Protein AF-A0A2N3TE78-F1 (afdb_monomer)

Nearest PDB structures (foldseek):
  8ail-assembly1_J  TM=7.229E-01  e=1.596E+00  Bacillus phage VMY22
  8ckb-assembly1_I001  TM=5.539E-01  e=1.411E+00  Bacteroides phage crAss001
  1lfp-assembly1_A  TM=6.546E-01  e=3.147E+00  Aquifex aeolicus
  6eub-assembly1_A  TM=5.557E-01  e=5.485E+00  Homo sapiens

Structure (mmCIF, N/CA/C/O backbone):
data_AF-A0A2N3TE78-F1
#
_entry.id   AF-A0A2N3TE78-F1
#
loop_
_atom_site.group_PDB
_atom_site.id
_atom_site.type_symbol
_atom_site.label_atom_id
_atom_site.label_alt_id
_atom_site.label_comp_id
_atom_site.label_asym_id
_atom_site.label_entity_id
_atom_site.label_seq_id
_atom_site.pdbx_PDB_ins_code
_atom_site.Cartn_x
_atom_site.Cartn_y
_atom_site.Cartn_z
_atom_site.occupancy
_atom_site.B_iso_or_equiv
_atom_site.auth_seq_id
_atom_site.auth_comp_id
_atom_site.auth_asym_id
_atom_site.auth_atom_id
_atom_site.pdbx_PDB_model_num
ATOM 1 N N . MET A 1 1 ? -39.213 -16.874 -6.988 1.00 44.78 1 MET A N 1
ATOM 2 C CA . MET A 1 1 ? -38.370 -16.180 -5.988 1.00 44.78 1 MET A CA 1
ATOM 3 C C . MET A 1 1 ? -37.077 -16.953 -5.804 1.00 44.78 1 MET A C 1
ATOM 5 O O . MET A 1 1 ? -37.169 -18.105 -5.421 1.00 44.78 1 MET A O 1
ATOM 9 N N . LEU A 1 2 ? -35.932 -16.333 -6.117 1.00 45.34 2 LEU A N 1
ATOM 10 C CA . LEU A 1 2 ? -34.557 -16.613 -5.641 1.00 45.34 2 LEU A CA 1
ATOM 11 C C . LEU A 1 2 ? -33.545 -16.139 -6.699 1.00 45.34 2 LEU A C 1
ATOM 13 O O . LEU A 1 2 ? -32.691 -16.893 -7.163 1.00 45.34 2 LEU A O 1
ATOM 17 N N . SER A 1 3 ? -33.585 -14.852 -7.064 1.00 45.38 3 SER A N 1
ATOM 18 C CA . SER A 1 3 ? -32.357 -14.221 -7.543 1.00 45.38 3 SER A CA 1
ATOM 19 C C . SER A 1 3 ? -31.455 -14.111 -6.319 1.00 45.38 3 SER A C 1
ATOM 21 O O . SER A 1 3 ? -31.604 -13.195 -5.509 1.00 45.38 3 SER A O 1
ATOM 23 N N . LYS A 1 4 ? -30.571 -15.095 -6.123 1.00 52.25 4 LYS A N 1
ATOM 24 C CA . LYS A 1 4 ? -29.453 -14.975 -5.187 1.00 52.25 4 LYS A CA 1
ATOM 25 C C . LYS A 1 4 ? -28.731 -13.679 -5.550 1.00 52.25 4 LYS A C 1
ATOM 27 O O . LYS A 1 4 ? -27.972 -13.646 -6.516 1.00 52.25 4 LYS A O 1
ATOM 32 N N . LEU A 1 5 ? -29.003 -12.610 -4.802 1.00 51.03 5 LEU A N 1
ATOM 33 C CA . LEU A 1 5 ? -28.176 -11.416 -4.742 1.00 51.03 5 LEU A CA 1
ATOM 34 C C . LEU A 1 5 ? -26.781 -11.926 -4.385 1.00 51.03 5 LEU A C 1
ATOM 36 O O . LEU A 1 5 ? -26.489 -12.186 -3.218 1.00 51.03 5 LEU A O 1
ATOM 40 N N . LYS A 1 6 ? -25.938 -12.168 -5.397 1.00 55.88 6 LYS A N 1
ATOM 41 C CA . LYS A 1 6 ? -24.508 -12.391 -5.196 1.00 55.88 6 LYS A CA 1
ATOM 42 C C . LYS A 1 6 ? -24.053 -11.173 -4.406 1.00 55.88 6 LYS A C 1
ATOM 44 O O . LYS A 1 6 ? -23.990 -10.084 -4.974 1.00 55.88 6 LYS A O 1
ATOM 49 N N . LYS A 1 7 ? -23.807 -11.335 -3.098 1.00 56.25 7 LYS A N 1
ATOM 50 C CA . LYS A 1 7 ? -23.187 -10.295 -2.272 1.00 56.25 7 LYS A CA 1
ATOM 51 C C . LYS A 1 7 ? -21.982 -9.812 -3.067 1.00 56.25 7 LYS A C 1
ATOM 53 O O . LYS A 1 7 ? -21.098 -10.613 -3.372 1.00 56.25 7 LYS A O 1
ATOM 58 N N . ALA A 1 8 ? -22.001 -8.549 -3.489 1.00 67.81 8 ALA A N 1
ATOM 59 C CA . ALA A 1 8 ? -20.880 -7.981 -4.213 1.00 67.81 8 ALA A CA 1
ATOM 60 C C . ALA A 1 8 ? -19.643 -8.169 -3.329 1.00 67.81 8 ALA A C 1
ATOM 62 O O . ALA A 1 8 ? -19.611 -7.682 -2.199 1.00 67.81 8 ALA A O 1
ATOM 63 N N . VAL A 1 9 ? -18.671 -8.952 -3.800 1.00 82.25 9 VAL A N 1
ATOM 64 C CA . VAL A 1 9 ? -17.459 -9.222 -3.027 1.00 82.25 9 VAL A CA 1
ATOM 65 C C . VAL A 1 9 ? -16.704 -7.903 -2.896 1.00 82.25 9 VAL A C 1
ATOM 67 O O . VAL A 1 9 ? -16.297 -7.316 -3.905 1.00 82.25 9 VAL A O 1
ATOM 70 N N . ASP A 1 10 ? -16.545 -7.415 -1.665 1.00 88.94 10 ASP A N 1
ATOM 71 C CA . ASP A 1 10 ? -15.815 -6.178 -1.402 1.00 88.94 10 ASP A CA 1
ATOM 72 C C . ASP A 1 10 ? -14.309 -6.423 -1.561 1.00 88.94 10 ASP A C 1
ATOM 74 O O . ASP A 1 10 ? -13.613 -6.851 -0.645 1.00 88.94 10 ASP A O 1
ATOM 78 N N . ASN A 1 11 ? -13.818 -6.163 -2.772 1.00 94.38 11 ASN A N 1
ATOM 79 C CA . ASN A 1 11 ? -12.428 -6.371 -3.174 1.00 94.38 11 ASN A CA 1
ATOM 80 C C . ASN A 1 11 ? -11.541 -5.140 -2.927 1.00 94.38 11 ASN A C 1
ATOM 82 O O . ASN A 1 11 ? -10.543 -4.942 -3.628 1.00 94.38 11 ASN A O 1
ATOM 86 N N . LYS A 1 12 ? -11.914 -4.270 -1.984 1.00 97.19 12 LYS A N 1
ATOM 87 C CA . LYS A 1 12 ? -11.043 -3.187 -1.513 1.00 97.19 12 LYS A CA 1
ATOM 88 C C . LYS A 1 12 ? -9.771 -3.749 -0.894 1.00 97.19 12 LYS A C 1
ATOM 90 O O . LYS A 1 12 ? -9.798 -4.785 -0.235 1.00 97.19 12 LYS A O 1
ATOM 95 N N . GLY A 1 13 ? -8.681 -3.006 -1.030 1.00 97.44 13 GLY A N 1
ATOM 96 C CA . GLY A 1 13 ? -7.459 -3.278 -0.284 1.00 97.44 13 GLY A CA 1
ATOM 97 C C . GLY A 1 13 ? -6.205 -2.779 -0.977 1.00 97.44 13 GLY A C 1
ATOM 98 O O . GLY A 1 13 ? -6.275 -1.899 -1.842 1.00 97.44 13 GLY A O 1
ATOM 99 N N . VAL A 1 14 ? -5.080 -3.357 -0.575 1.00 97.25 14 VAL A N 1
ATOM 100 C CA . VAL A 1 14 ? -3.742 -3.057 -1.084 1.00 97.25 14 VAL A CA 1
ATOM 101 C C . VAL A 1 14 ? -3.197 -4.291 -1.798 1.00 97.25 14 VAL A C 1
ATOM 103 O O . VAL A 1 14 ? -3.430 -5.414 -1.359 1.00 97.25 14 VAL A O 1
ATOM 106 N N . TYR A 1 15 ? -2.514 -4.098 -2.916 1.00 95.12 15 TYR A N 1
ATOM 107 C CA . TYR A 1 15 ? -1.722 -5.130 -3.575 1.00 95.12 15 TYR A CA 1
ATOM 108 C C . TYR A 1 15 ? -0.253 -4.735 -3.511 1.00 95.12 15 TYR A C 1
ATOM 110 O O . TYR A 1 15 ? 0.079 -3.555 -3.613 1.00 95.12 15 TYR A O 1
ATOM 118 N N . ASP A 1 16 ? 0.591 -5.736 -3.333 1.00 93.50 16 ASP A N 1
ATOM 119 C CA . ASP A 1 16 ? 2.033 -5.631 -3.212 1.00 93.50 16 ASP A CA 1
ATOM 120 C C . ASP A 1 16 ? 2.660 -6.631 -4.187 1.00 93.50 16 ASP A C 1
ATOM 122 O O . ASP A 1 16 ? 2.463 -7.840 -4.043 1.00 93.50 16 ASP A O 1
ATOM 126 N N . LEU A 1 17 ? 3.320 -6.125 -5.227 1.00 91.69 17 LEU A N 1
ATOM 127 C CA . LEU A 1 17 ? 3.895 -6.924 -6.305 1.00 91.69 17 LEU A CA 1
ATOM 128 C C . LEU A 1 17 ? 5.404 -6.698 -6.382 1.00 91.69 17 LEU A C 1
ATOM 130 O O . LEU A 1 17 ? 5.862 -5.568 -6.246 1.00 91.69 17 LEU A O 1
ATOM 134 N N . ILE A 1 18 ? 6.154 -7.748 -6.697 1.00 89.00 18 ILE A N 1
ATOM 135 C CA . ILE A 1 18 ? 7.513 -7.651 -7.231 1.00 89.00 18 ILE A CA 1
ATOM 136 C C . ILE A 1 18 ? 7.437 -8.091 -8.685 1.00 89.00 18 ILE A C 1
ATOM 138 O O . ILE A 1 18 ? 6.956 -9.186 -8.981 1.00 89.00 18 ILE A O 1
ATOM 142 N N . ILE A 1 19 ? 7.854 -7.213 -9.588 1.00 87.75 19 ILE A N 1
ATOM 143 C CA . ILE A 1 19 ? 7.814 -7.442 -11.029 1.00 87.75 19 ILE A CA 1
ATOM 144 C C . ILE A 1 19 ? 9.211 -7.393 -11.624 1.00 87.75 19 ILE A C 1
ATOM 146 O O . ILE A 1 19 ? 10.083 -6.694 -11.113 1.00 87.75 19 ILE A O 1
ATOM 150 N N . LYS A 1 20 ? 9.376 -8.082 -12.746 1.00 86.12 20 LYS A N 1
ATOM 151 C CA . LYS A 1 20 ? 10.583 -8.064 -13.563 1.00 86.12 20 LYS A CA 1
ATOM 152 C C . LYS A 1 20 ? 10.275 -7.439 -14.916 1.00 86.12 20 LYS A C 1
ATOM 154 O O . LYS A 1 20 ? 9.268 -7.775 -15.546 1.00 86.12 20 LYS A O 1
ATOM 159 N N . ASN A 1 21 ? 11.123 -6.515 -15.352 1.00 79.06 21 ASN A N 1
ATOM 160 C CA . ASN A 1 21 ? 11.039 -5.893 -16.675 1.00 79.06 21 ASN A CA 1
ATOM 161 C C . ASN A 1 21 ? 12.153 -6.425 -17.591 1.00 79.06 21 ASN A C 1
ATOM 163 O O . ASN A 1 21 ? 13.024 -7.161 -17.143 1.00 79.06 21 ASN A O 1
ATOM 167 N N . ALA A 1 22 ? 12.132 -6.025 -18.866 1.00 72.00 22 ALA A N 1
ATOM 168 C CA . ALA A 1 22 ? 13.075 -6.495 -19.888 1.00 72.00 22 ALA A CA 1
ATOM 169 C C . ALA A 1 22 ? 14.561 -6.256 -19.570 1.00 72.00 22 ALA A C 1
ATOM 171 O O . ALA A 1 22 ? 15.404 -6.982 -20.084 1.00 72.00 22 ALA A O 1
ATOM 172 N N . ASP A 1 23 ? 14.867 -5.297 -18.696 1.00 71.12 23 ASP A N 1
ATOM 173 C CA . ASP A 1 23 ? 16.229 -5.018 -18.225 1.00 71.12 23 ASP A CA 1
ATOM 174 C C . ASP A 1 23 ? 16.681 -5.963 -17.087 1.00 71.12 23 ASP A C 1
ATOM 176 O O . ASP A 1 23 ? 17.672 -5.686 -16.423 1.00 71.12 23 ASP A O 1
ATOM 180 N N . ASP A 1 24 ? 15.924 -7.031 -16.805 1.00 66.44 24 ASP A N 1
ATOM 181 C CA . ASP A 1 24 ? 16.118 -7.996 -15.704 1.00 66.44 24 ASP A CA 1
ATOM 182 C C . ASP A 1 24 ? 16.036 -7.389 -14.281 1.00 66.44 24 ASP A C 1
ATOM 184 O O . ASP A 1 24 ? 16.205 -8.070 -13.281 1.00 66.44 24 ASP A O 1
ATOM 188 N N . LEU A 1 25 ? 15.702 -6.103 -14.150 1.00 73.62 25 LEU A N 1
ATOM 189 C CA . LEU A 1 25 ? 15.619 -5.439 -12.845 1.00 73.62 25 LEU A CA 1
ATOM 190 C C . LEU A 1 25 ? 14.329 -5.790 -12.092 1.00 73.62 25 LEU A C 1
ATOM 192 O O . LEU A 1 25 ? 13.224 -5.613 -12.630 1.00 73.62 25 LEU A O 1
ATOM 196 N N . GLU A 1 26 ? 14.467 -6.1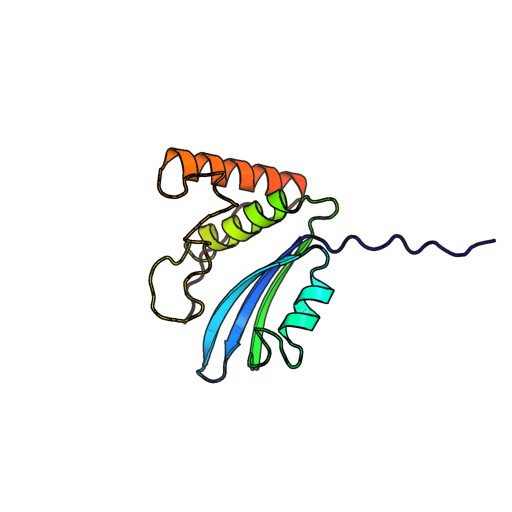82 -10.821 1.00 81.31 26 GLU A N 1
ATOM 197 C CA . GLU A 1 26 ? 13.344 -6.414 -9.914 1.00 81.31 26 GLU A CA 1
ATOM 198 C C . GLU A 1 26 ? 12.792 -5.092 -9.374 1.00 81.31 26 GLU A C 1
ATOM 200 O O . GLU A 1 26 ? 13.518 -4.190 -8.949 1.00 81.31 26 GLU A O 1
ATOM 205 N N . GLN A 1 27 ? 11.468 -4.947 -9.382 1.00 80.81 27 GLN A N 1
ATOM 206 C CA . GLN A 1 27 ? 10.817 -3.701 -8.990 1.00 80.81 27 GLN A CA 1
ATOM 207 C C . GLN A 1 27 ? 9.603 -3.967 -8.113 1.00 80.81 27 GLN A C 1
ATOM 209 O O . GLN A 1 27 ? 8.685 -4.694 -8.491 1.00 80.81 27 GLN A O 1
ATOM 214 N N . ALA A 1 28 ? 9.569 -3.323 -6.947 1.00 85.75 28 ALA A N 1
ATOM 215 C CA . ALA A 1 28 ? 8.393 -3.324 -6.094 1.00 85.75 28 ALA A CA 1
ATOM 216 C C . ALA A 1 28 ? 7.313 -2.387 -6.650 1.00 85.75 28 ALA A C 1
ATOM 218 O O . ALA A 1 28 ? 7.576 -1.259 -7.071 1.00 85.75 28 ALA A O 1
ATOM 219 N N . TYR A 1 29 ? 6.070 -2.852 -6.608 1.00 87.44 29 TYR A N 1
ATOM 220 C CA . TYR A 1 29 ? 4.891 -2.126 -7.038 1.00 87.44 29 TYR A CA 1
ATOM 221 C C . TYR A 1 29 ? 3.753 -2.353 -6.045 1.00 87.44 29 TYR A C 1
ATOM 223 O O . TYR A 1 29 ? 2.995 -3.322 -6.129 1.00 87.44 29 TYR A O 1
ATOM 231 N N . VAL A 1 30 ? 3.621 -1.418 -5.107 1.00 90.50 30 VAL A N 1
ATOM 232 C CA . VAL A 1 30 ? 2.549 -1.415 -4.108 1.00 90.50 30 VAL A CA 1
ATOM 233 C C . VAL A 1 30 ? 1.474 -0.420 -4.529 1.00 90.50 30 VAL A C 1
ATOM 235 O O . VAL A 1 30 ? 1.779 0.670 -5.014 1.00 90.50 30 VAL A O 1
ATOM 238 N N . GLY A 1 31 ? 0.203 -0.769 -4.352 1.00 91.50 31 GLY A N 1
ATOM 239 C CA . GLY A 1 31 ? -0.875 0.184 -4.575 1.00 91.50 31 GLY A CA 1
ATOM 240 C C . GLY A 1 31 ? -2.200 -0.212 -3.945 1.00 91.50 31 GLY A C 1
ATOM 241 O O . GLY A 1 31 ? -2.491 -1.384 -3.733 1.00 91.50 31 GLY A O 1
ATOM 242 N N . GLN A 1 32 ? -3.057 0.776 -3.691 1.00 94.62 32 GLN A N 1
ATOM 243 C CA . GLN A 1 32 ? -4.412 0.543 -3.182 1.00 94.62 32 GLN A CA 1
ATOM 244 C C . GLN A 1 32 ? -5.514 0.666 -4.238 1.00 94.62 32 GLN A C 1
ATOM 246 O O . GLN A 1 32 ? -5.375 1.336 -5.269 1.00 94.62 32 GLN A O 1
ATOM 251 N N . SER A 1 33 ? -6.660 0.030 -3.980 1.00 95.56 33 SER A N 1
ATOM 252 C CA . SER A 1 33 ? -7.844 0.158 -4.830 1.00 95.56 33 SER A CA 1
ATOM 253 C C . SER A 1 33 ? -9.160 -0.089 -4.090 1.00 95.56 33 SER A C 1
ATOM 255 O O . SER A 1 33 ? -9.221 -0.812 -3.098 1.00 95.56 33 SER A O 1
ATOM 257 N N . LYS A 1 34 ? -10.254 0.457 -4.648 1.00 96.06 34 LYS A N 1
ATOM 258 C CA . LYS A 1 34 ? -11.632 0.055 -4.308 1.00 96.06 34 LYS A CA 1
ATOM 259 C C . LYS A 1 34 ? -11.995 -1.343 -4.836 1.00 96.06 34 LYS A C 1
ATOM 261 O O . LYS A 1 34 ? -12.972 -1.931 -4.399 1.00 96.06 34 LYS A O 1
ATOM 266 N N . ASN A 1 35 ? -11.234 -1.836 -5.810 1.00 95.88 35 ASN A N 1
ATOM 267 C CA . ASN A 1 35 ? -11.305 -3.191 -6.343 1.00 95.88 35 ASN A CA 1
ATOM 268 C C . ASN A 1 35 ? -9.905 -3.562 -6.857 1.00 95.88 35 ASN A C 1
ATOM 270 O O . ASN A 1 35 ? -9.466 -3.024 -7.881 1.00 95.88 35 ASN A O 1
ATOM 274 N N . ILE A 1 36 ? -9.183 -4.395 -6.107 1.00 95.00 36 ILE A N 1
ATOM 275 C CA . ILE A 1 36 ? -7.797 -4.781 -6.405 1.00 95.00 36 ILE A CA 1
ATOM 276 C C . ILE A 1 36 ? -7.709 -5.459 -7.775 1.00 95.00 36 ILE A C 1
ATOM 278 O O . ILE A 1 36 ? -6.959 -4.998 -8.630 1.00 95.00 36 ILE A O 1
ATOM 282 N N . PHE A 1 37 ? -8.545 -6.464 -8.039 1.00 93.38 37 PHE A N 1
ATOM 283 C CA . PHE A 1 37 ? -8.485 -7.245 -9.278 1.00 93.38 37 PHE A CA 1
ATOM 284 C C . PHE A 1 37 ? -8.740 -6.397 -10.526 1.00 93.38 37 PHE A C 1
ATOM 286 O O . PHE A 1 37 ? -7.966 -6.444 -11.480 1.00 93.38 37 PHE A O 1
ATOM 293 N N . LYS A 1 38 ? -9.757 -5.525 -10.496 1.00 94.81 38 LYS A N 1
ATOM 294 C CA . LYS A 1 38 ? -10.027 -4.592 -11.601 1.00 94.81 38 LYS A CA 1
ATOM 295 C C . LYS A 1 38 ? -8.868 -3.614 -11.816 1.00 94.81 38 LYS A C 1
ATOM 297 O O . LYS A 1 38 ? -8.635 -3.166 -12.936 1.00 94.81 38 LYS A O 1
ATOM 302 N N . ARG A 1 39 ? -8.152 -3.237 -10.750 1.00 93.38 39 ARG A N 1
ATOM 303 C CA . ARG A 1 39 ? -6.983 -2.353 -10.849 1.00 93.38 39 ARG A CA 1
ATOM 304 C C . ARG A 1 39 ? -5.775 -3.086 -11.426 1.00 93.38 39 ARG A C 1
ATOM 306 O O . ARG A 1 39 ? -5.134 -2.521 -12.302 1.00 93.38 39 ARG A O 1
ATOM 313 N N . MET A 1 40 ? -5.528 -4.325 -11.007 1.00 92.56 40 MET A N 1
ATOM 314 C CA . MET A 1 40 ? -4.480 -5.174 -11.578 1.00 92.56 40 MET A CA 1
ATOM 315 C C . MET A 1 40 ? -4.715 -5.400 -13.075 1.00 92.56 40 MET A C 1
ATOM 317 O O . MET A 1 40 ? -3.834 -5.095 -13.869 1.00 92.56 40 MET A O 1
ATOM 321 N N . GLN A 1 41 ? -5.931 -5.775 -13.487 1.00 93.50 41 GLN A N 1
ATOM 322 C CA . GLN A 1 41 ? -6.284 -5.917 -14.910 1.00 93.50 41 GLN A CA 1
ATOM 323 C C . GLN A 1 41 ? -5.974 -4.655 -15.731 1.00 93.50 41 GLN A C 1
ATOM 325 O O . GLN A 1 41 ? -5.503 -4.742 -16.859 1.00 93.50 41 GLN A O 1
ATOM 330 N N . ARG A 1 42 ? -6.209 -3.463 -15.166 1.00 94.00 42 ARG A N 1
ATOM 331 C CA . ARG A 1 42 ? -5.880 -2.192 -15.831 1.00 94.00 42 ARG A CA 1
ATOM 332 C C . ARG A 1 42 ? -4.380 -1.944 -15.923 1.00 94.00 42 ARG A C 1
ATOM 334 O O . ARG A 1 42 ? -3.940 -1.366 -16.909 1.00 94.00 42 ARG A O 1
ATOM 341 N N . HIS A 1 43 ? -3.612 -2.345 -14.914 1.00 92.06 43 HIS A N 1
ATOM 342 C CA . HIS A 1 43 ? -2.159 -2.168 -14.899 1.00 92.06 43 HIS A CA 1
ATOM 343 C C . HIS A 1 43 ? -1.444 -3.024 -15.934 1.00 92.06 43 HIS A C 1
ATOM 345 O O . HIS A 1 43 ? -0.493 -2.531 -16.529 1.00 92.06 43 HIS A O 1
ATOM 351 N N . PHE A 1 44 ? -1.928 -4.239 -16.183 1.00 91.25 44 PHE A N 1
ATOM 352 C CA . PHE A 1 44 ? -1.387 -5.141 -17.206 1.00 91.25 44 PHE A CA 1
ATOM 353 C C . PHE A 1 44 ? -2.089 -5.007 -18.571 1.00 91.25 44 PHE A C 1
ATOM 355 O O . PHE A 1 44 ? -1.759 -5.710 -19.519 1.00 91.25 44 PHE A O 1
ATOM 362 N N . GLY A 1 45 ? -3.074 -4.112 -18.697 1.00 92.12 45 GLY A N 1
ATOM 363 C CA . GLY A 1 45 ? -3.743 -3.835 -19.970 1.00 92.12 45 GLY A CA 1
ATOM 364 C C . GLY A 1 45 ? -2.870 -3.031 -20.943 1.00 92.12 45 G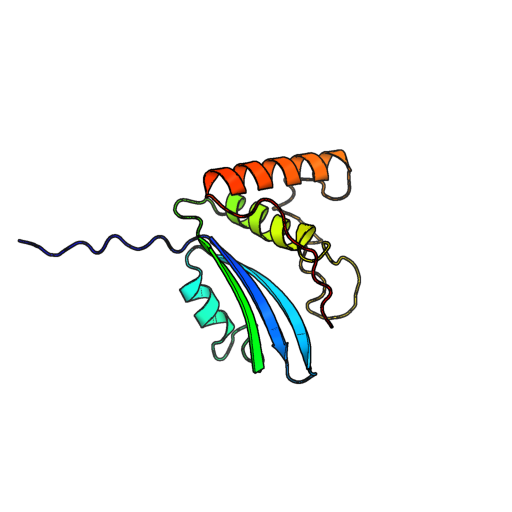LY A C 1
ATOM 365 O O . GLY A 1 45 ? -1.834 -2.490 -20.568 1.00 92.12 45 GLY A O 1
ATOM 366 N N . LYS A 1 46 ? -3.338 -2.862 -22.190 1.00 90.31 46 LYS A N 1
ATOM 367 C CA . LYS A 1 46 ? -2.603 -2.201 -23.298 1.00 90.31 46 LYS A CA 1
ATOM 368 C C . LYS A 1 46 ? -1.983 -0.832 -22.953 1.00 90.31 46 LYS A C 1
ATOM 370 O O . LYS A 1 46 ? -0.911 -0.495 -23.449 1.00 90.31 46 LYS A O 1
ATOM 375 N N . SER A 1 47 ? -2.644 -0.047 -22.103 1.00 90.06 47 SER A N 1
ATOM 376 C CA . SER A 1 47 ? -2.194 1.289 -21.660 1.00 90.06 47 SER A CA 1
ATOM 377 C C . SER A 1 47 ? -1.832 1.330 -20.172 1.00 90.06 47 SER A C 1
ATOM 379 O O . SER A 1 47 ? -1.774 2.398 -19.566 1.00 90.06 47 SER A O 1
ATOM 381 N N . GLY A 1 48 ? -1.662 0.163 -19.557 1.00 86.31 48 GLY A N 1
ATOM 382 C CA . GLY A 1 48 ? -1.393 0.020 -18.140 1.00 86.31 48 GLY A CA 1
ATOM 383 C C . GLY A 1 48 ? 0.059 0.321 -17.776 1.00 86.31 48 GLY A C 1
ATOM 384 O O . GLY A 1 48 ? 0.963 0.244 -18.608 1.00 86.31 48 GLY A O 1
ATOM 385 N N . LYS A 1 49 ? 0.289 0.665 -16.505 1.00 86.19 49 LYS A N 1
ATOM 386 C CA . LYS A 1 49 ? 1.630 0.992 -15.990 1.00 86.19 49 LYS A CA 1
ATOM 387 C C . LYS A 1 49 ? 2.591 -0.196 -16.005 1.00 86.19 49 LYS A C 1
ATOM 389 O O . LYS A 1 49 ? 3.792 0.017 -16.062 1.00 86.19 49 LYS A O 1
ATOM 394 N N . LEU A 1 50 ? 2.056 -1.413 -15.940 1.00 87.75 50 LEU A N 1
ATOM 395 C CA . LEU A 1 50 ? 2.806 -2.665 -15.895 1.00 87.75 50 LEU A CA 1
ATOM 396 C C . LEU A 1 50 ? 2.679 -3.449 -17.209 1.00 87.75 50 LEU A C 1
ATOM 398 O O . LEU A 1 50 ? 2.915 -4.649 -17.235 1.00 87.75 50 LEU A O 1
ATOM 402 N N . LYS A 1 51 ? 2.299 -2.788 -18.313 1.00 88.19 51 LYS A N 1
ATOM 403 C CA . LYS A 1 51 ? 2.126 -3.435 -19.625 1.00 88.19 51 LYS A CA 1
ATOM 404 C C . LYS A 1 51 ? 3.404 -4.087 -20.171 1.00 88.19 51 LYS A C 1
ATOM 406 O O . LYS A 1 51 ? 3.312 -4.972 -21.008 1.00 88.19 51 LYS A O 1
ATOM 411 N N . SER A 1 52 ? 4.566 -3.600 -19.734 1.00 86.62 52 SER A N 1
ATOM 412 C CA . SER A 1 52 ? 5.890 -4.072 -20.157 1.00 86.62 52 SER A CA 1
ATOM 413 C C . SER A 1 52 ? 6.549 -4.992 -19.125 1.00 86.62 52 SER A C 1
ATOM 415 O O . SER A 1 52 ? 7.698 -5.380 -19.322 1.00 86.62 52 SER A O 1
ATOM 417 N N . ALA A 1 53 ? 5.849 -5.315 -18.030 1.00 86.75 53 ALA A N 1
ATOM 418 C CA . ALA A 1 53 ? 6.329 -6.304 -17.076 1.00 86.75 53 ALA A CA 1
ATOM 419 C C . ALA A 1 53 ? 6.359 -7.670 -17.764 1.00 86.75 53 ALA A C 1
ATOM 421 O O . ALA A 1 53 ? 5.360 -8.095 -18.346 1.00 86.75 53 ALA A O 1
ATOM 422 N N . GLN A 1 54 ? 7.509 -8.333 -17.710 1.00 88.12 54 GLN A N 1
ATOM 423 C CA . GLN A 1 54 ? 7.679 -9.677 -18.251 1.00 88.12 54 GLN A CA 1
ATOM 424 C C . GLN A 1 54 ? 7.161 -10.724 -17.267 1.00 88.12 54 GLN A C 1
ATOM 426 O O . GLN A 1 54 ? 6.554 -11.708 -17.679 1.00 88.12 54 GLN A O 1
ATOM 431 N N . GLU A 1 55 ? 7.354 -10.484 -15.969 1.00 88.94 55 GLU A N 1
ATOM 432 C CA . GLU A 1 55 ? 7.002 -11.435 -14.921 1.00 88.94 55 GLU A CA 1
ATOM 433 C C . GLU A 1 55 ? 6.545 -10.733 -13.635 1.00 88.94 55 GLU A C 1
ATOM 435 O O . GLU A 1 55 ? 6.985 -9.626 -13.312 1.00 88.94 55 GLU A O 1
ATOM 440 N N . VAL A 1 56 ? 5.658 -11.400 -12.891 1.00 89.50 56 VAL A N 1
ATOM 441 C CA . VAL A 1 56 ? 5.339 -11.084 -11.494 1.00 89.50 56 VAL A CA 1
ATOM 442 C C . VAL A 1 56 ? 5.986 -12.161 -10.627 1.00 89.50 56 VAL A C 1
ATOM 444 O O . VAL A 1 56 ? 5.446 -13.257 -10.509 1.00 89.50 56 VAL A O 1
ATOM 447 N N . ILE A 1 57 ? 7.131 -11.839 -10.029 1.00 89.25 57 ILE A N 1
ATOM 448 C CA . ILE A 1 57 ? 7.931 -12.764 -9.213 1.00 89.25 57 ILE A CA 1
ATOM 449 C C . ILE A 1 57 ? 7.224 -13.051 -7.884 1.00 89.25 57 ILE A C 1
ATOM 451 O O . ILE A 1 57 ? 7.199 -14.177 -7.393 1.00 89.25 57 ILE A O 1
ATOM 455 N N . GLN A 1 58 ? 6.614 -12.022 -7.292 1.00 88.62 58 GLN A N 1
ATOM 456 C CA . GLN A 1 58 ? 5.876 -12.148 -6.041 1.00 88.62 58 GLN A CA 1
ATOM 457 C C . GLN A 1 58 ? 4.630 -11.267 -6.074 1.00 88.62 58 GLN A C 1
ATOM 459 O O . GLN A 1 58 ? 4.661 -10.147 -6.582 1.00 88.62 58 GLN A O 1
ATOM 464 N N . GLY A 1 59 ? 3.528 -11.752 -5.500 1.00 91.00 59 GLY A N 1
ATOM 465 C CA . GLY A 1 59 ? 2.296 -10.981 -5.397 1.00 91.00 59 GLY A CA 1
ATOM 466 C C . GLY A 1 59 ? 1.504 -11.313 -4.142 1.00 91.00 59 GLY A C 1
ATOM 467 O O . GLY A 1 59 ? 1.139 -12.463 -3.914 1.00 91.00 59 GLY A O 1
ATOM 468 N N . VAL A 1 60 ? 1.196 -10.289 -3.349 1.00 94.62 60 VAL A N 1
ATOM 469 C CA . VAL A 1 60 ? 0.329 -10.390 -2.173 1.00 94.62 60 VAL A CA 1
ATOM 470 C C . VAL A 1 60 ? -0.820 -9.398 -2.308 1.00 94.62 60 VAL A C 1
ATOM 472 O O . VAL A 1 60 ? -0.638 -8.235 -2.666 1.00 94.62 60 VAL A O 1
ATOM 475 N N . THR A 1 61 ? -2.037 -9.852 -2.012 1.00 95.19 61 THR A N 1
ATOM 476 C CA . THR A 1 61 ? -3.208 -8.975 -1.902 1.00 95.19 61 THR A CA 1
ATOM 477 C C . THR A 1 61 ? -3.692 -8.926 -0.461 1.00 95.19 61 THR A C 1
ATOM 479 O O . THR A 1 61 ? -4.119 -9.939 0.089 1.00 95.19 61 THR A O 1
ATOM 482 N N . HIS A 1 62 ? -3.704 -7.734 0.118 1.00 96.50 62 HIS A N 1
ATOM 483 C CA . HIS A 1 62 ? -4.212 -7.447 1.452 1.00 96.50 62 HIS A CA 1
ATOM 484 C C . HIS A 1 62 ? -5.658 -6.962 1.331 1.00 96.50 62 HIS A C 1
ATOM 486 O O . HIS A 1 62 ? -5.912 -5.792 1.031 1.00 96.50 62 HIS A O 1
ATOM 492 N N . LYS A 1 63 ? -6.623 -7.873 1.501 1.00 95.94 63 LYS A N 1
ATOM 493 C CA . LYS A 1 63 ? -8.054 -7.540 1.423 1.00 95.94 63 LYS A CA 1
ATOM 494 C C . LYS A 1 63 ? -8.466 -6.706 2.633 1.00 95.94 63 LYS A C 1
ATOM 496 O O . LYS A 1 63 ? -8.243 -7.093 3.769 1.00 95.94 63 LYS A O 1
ATOM 501 N N . MET A 1 64 ? -9.115 -5.578 2.375 1.00 97.12 64 MET A N 1
ATOM 502 C CA . MET A 1 64 ? -9.573 -4.624 3.386 1.00 97.12 64 MET A CA 1
ATOM 503 C C . MET A 1 64 ? -11.045 -4.291 3.131 1.00 97.12 64 MET A C 1
ATOM 505 O O . MET A 1 64 ? -11.393 -3.156 2.783 1.00 97.12 64 MET A O 1
ATOM 509 N N . ALA A 1 65 ? -11.912 -5.301 3.223 1.00 95.50 65 ALA A N 1
ATOM 510 C CA . ALA A 1 65 ? -13.352 -5.134 3.033 1.00 95.50 65 ALA A CA 1
ATOM 511 C C . ALA A 1 65 ? -13.899 -4.063 3.993 1.00 95.50 65 ALA A C 1
ATOM 513 O O . ALA A 1 65 ? -13.526 -4.011 5.158 1.00 95.50 65 ALA A O 1
ATOM 514 N N . GLY A 1 66 ? -14.742 -3.160 3.495 1.00 95.00 66 GLY A N 1
ATOM 515 C CA . GLY A 1 66 ? -15.271 -2.032 4.268 1.00 95.00 66 GLY A CA 1
ATOM 516 C C . GLY A 1 66 ? -14.315 -0.846 4.443 1.00 95.00 66 GLY A C 1
ATOM 517 O O . GLY A 1 66 ? -14.752 0.201 4.912 1.00 95.00 66 GLY A O 1
ATOM 518 N N . SER A 1 67 ? -13.054 -0.941 4.008 1.00 96.50 67 SER A N 1
ATOM 519 C CA . SER A 1 67 ? -12.078 0.128 4.255 1.00 96.50 67 SER A CA 1
ATOM 520 C C . SER A 1 67 ? -12.383 1.453 3.562 1.00 96.50 67 SER A C 1
ATOM 522 O O . SER A 1 67 ? -12.861 1.538 2.420 1.00 96.50 67 SER A O 1
ATOM 524 N N . THR A 1 68 ? -11.999 2.527 4.237 1.00 95.88 68 THR A N 1
ATOM 525 C CA . THR A 1 68 ? -11.912 3.869 3.670 1.00 95.88 68 THR A CA 1
ATOM 526 C C . THR A 1 68 ? -10.695 3.989 2.749 1.00 95.88 68 THR A C 1
ATOM 528 O O . THR A 1 68 ? -9.770 3.177 2.770 1.00 95.88 68 THR A O 1
ATOM 531 N N . LYS A 1 69 ? -10.677 5.025 1.901 1.00 93.62 69 LYS A N 1
ATOM 532 C CA . LYS A 1 69 ? -9.495 5.338 1.081 1.00 93.62 69 LYS A CA 1
ATOM 533 C C . LYS A 1 69 ? -8.275 5.646 1.956 1.00 93.62 69 LYS A C 1
ATOM 535 O O . LYS A 1 69 ? -7.202 5.141 1.659 1.00 93.62 69 LYS A O 1
ATOM 540 N N . ALA A 1 70 ? -8.468 6.402 3.037 1.00 93.31 70 ALA A N 1
ATOM 541 C CA . ALA A 1 70 ? -7.392 6.790 3.943 1.00 93.31 70 ALA A CA 1
ATOM 542 C C . ALA A 1 70 ? -6.742 5.580 4.627 1.00 93.31 70 ALA A C 1
ATOM 544 O O . ALA A 1 70 ? -5.522 5.504 4.682 1.00 93.31 70 ALA A O 1
ATOM 545 N N . GLU A 1 71 ? -7.527 4.602 5.089 1.00 95.75 71 GLU A N 1
ATOM 546 C CA . GLU A 1 71 ? -6.966 3.399 5.719 1.00 95.75 71 GLU A CA 1
ATOM 547 C C . GLU A 1 71 ? -6.093 2.596 4.752 1.00 95.75 71 GLU A C 1
ATOM 549 O O . GLU A 1 71 ? -5.013 2.146 5.126 1.00 95.75 71 GLU A O 1
ATOM 554 N N . ARG A 1 72 ? -6.527 2.458 3.493 1.00 95.81 72 ARG A N 1
ATOM 555 C CA . ARG A 1 72 ? -5.718 1.773 2.479 1.00 95.81 72 ARG A CA 1
ATOM 556 C C . ARG A 1 72 ? -4.460 2.549 2.117 1.00 95.81 72 ARG A C 1
ATOM 558 O O . ARG A 1 72 ? -3.428 1.929 1.925 1.00 95.81 72 ARG A O 1
ATOM 565 N N . GLU A 1 73 ? -4.539 3.876 2.033 1.00 93.62 73 GLU A N 1
ATOM 566 C CA . GLU A 1 73 ? -3.364 4.724 1.795 1.00 93.62 73 GLU A CA 1
ATOM 567 C C . GLU A 1 73 ? -2.350 4.609 2.937 1.00 93.62 73 GLU A C 1
ATOM 569 O O . GLU A 1 73 ? -1.157 4.496 2.677 1.00 93.62 73 GLU A O 1
ATOM 574 N N . ILE A 1 74 ? -2.805 4.595 4.196 1.00 93.62 74 ILE A N 1
ATOM 575 C CA . ILE A 1 74 ? -1.919 4.397 5.352 1.00 93.62 74 ILE A CA 1
ATOM 576 C C . ILE A 1 74 ? -1.240 3.029 5.264 1.00 93.62 74 ILE A C 1
ATOM 578 O O . IL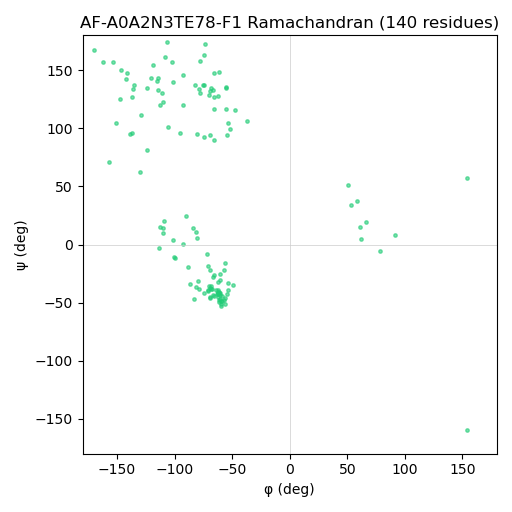E A 1 74 ? -0.024 2.945 5.411 1.00 93.62 74 ILE A O 1
ATOM 582 N N . TYR A 1 75 ? -2.008 1.971 4.997 1.00 95.88 75 TYR A N 1
ATOM 583 C CA . TYR A 1 75 ? -1.462 0.617 4.955 1.00 95.88 75 TYR A CA 1
ATOM 584 C C . TYR A 1 75 ? -0.537 0.378 3.749 1.00 95.88 75 TYR A C 1
ATOM 586 O O . TYR A 1 75 ? 0.505 -0.250 3.888 1.00 95.88 75 TYR A O 1
ATOM 594 N N . GLU A 1 76 ? -0.852 0.948 2.585 1.00 93.62 76 GLU A N 1
ATOM 595 C CA . GLU A 1 76 ? 0.031 0.968 1.411 1.00 93.62 76 GLU A CA 1
ATOM 596 C C . GLU A 1 76 ? 1.386 1.600 1.745 1.00 93.62 76 GLU A C 1
ATOM 598 O O . GLU A 1 76 ? 2.428 0.994 1.504 1.00 93.62 76 GLU A O 1
ATOM 603 N N . GLN A 1 77 ? 1.383 2.793 2.349 1.00 89.62 77 GLN A N 1
ATOM 604 C CA . GLN A 1 77 ? 2.627 3.464 2.736 1.00 89.62 77 GLN A CA 1
ATOM 605 C C . GLN A 1 77 ? 3.371 2.700 3.841 1.00 89.62 77 GLN A C 1
ATOM 607 O O . GLN A 1 77 ? 4.594 2.780 3.916 1.00 89.62 77 GLN A O 1
ATOM 612 N N . PHE A 1 78 ? 2.657 1.947 4.682 1.00 92.31 78 PHE A N 1
ATOM 613 C CA . PHE A 1 78 ? 3.256 1.128 5.731 1.00 92.31 78 PHE A CA 1
ATOM 614 C C . PHE A 1 78 ? 4.027 -0.061 5.157 1.00 92.31 78 PHE A C 1
ATOM 616 O O . PHE A 1 78 ? 5.175 -0.260 5.540 1.00 92.31 78 PHE A O 1
ATOM 623 N N . ILE A 1 79 ? 3.454 -0.782 4.185 1.00 92.06 79 ILE A N 1
ATOM 624 C CA . ILE A 1 79 ? 4.164 -1.847 3.454 1.00 92.06 79 ILE A CA 1
ATOM 625 C C . ILE A 1 79 ? 5.429 -1.278 2.811 1.00 92.06 79 ILE A C 1
ATOM 627 O O . ILE A 1 79 ? 6.511 -1.830 2.978 1.00 92.06 79 ILE A O 1
ATOM 631 N N . ILE A 1 80 ? 5.311 -0.138 2.125 1.00 87.12 80 ILE A N 1
ATOM 632 C CA . ILE A 1 80 ? 6.450 0.513 1.467 1.00 87.12 80 ILE A CA 1
ATOM 633 C C . ILE A 1 80 ? 7.559 0.862 2.472 1.00 87.12 80 ILE A C 1
ATOM 635 O O . ILE A 1 80 ? 8.736 0.629 2.197 1.00 87.12 80 ILE A O 1
ATOM 639 N N . ALA A 1 81 ? 7.196 1.413 3.630 1.00 84.31 81 ALA A N 1
ATOM 640 C CA . ALA A 1 81 ? 8.155 1.799 4.658 1.00 84.31 81 ALA A CA 1
ATOM 641 C C . ALA A 1 81 ? 8.832 0.589 5.324 1.00 84.31 81 ALA A C 1
ATOM 643 O O . ALA A 1 81 ? 10.049 0.593 5.487 1.00 84.31 81 ALA A O 1
ATOM 644 N N . GLU A 1 82 ? 8.064 -0.434 5.703 1.00 87.50 82 GLU A N 1
ATOM 645 C CA . GLU A 1 82 ? 8.580 -1.570 6.476 1.00 87.50 82 GLU A CA 1
ATOM 646 C C . GLU A 1 82 ? 9.253 -2.623 5.593 1.00 87.50 82 GLU A C 1
ATOM 648 O O . GLU A 1 82 ? 10.360 -3.052 5.901 1.00 87.50 82 GLU A O 1
ATOM 653 N N . LYS A 1 83 ? 8.614 -3.023 4.487 1.00 87.62 83 LYS A N 1
ATOM 654 C CA . LYS A 1 83 ? 9.089 -4.114 3.622 1.00 87.62 83 LYS A CA 1
ATOM 655 C C . LYS A 1 83 ? 10.211 -3.673 2.687 1.00 87.62 83 LYS A C 1
ATOM 657 O O . LYS A 1 83 ? 11.150 -4.422 2.447 1.00 87.62 83 LYS A O 1
ATOM 662 N N . TYR A 1 84 ? 10.118 -2.450 2.172 1.00 83.00 84 TYR A N 1
ATOM 663 C CA . TYR A 1 84 ? 11.038 -1.930 1.156 1.00 83.00 84 TYR A CA 1
ATOM 664 C C . TYR A 1 84 ? 11.959 -0.830 1.697 1.00 83.00 84 TYR A C 1
ATOM 666 O O . TYR A 1 84 ? 12.546 -0.077 0.926 1.00 83.00 84 TYR A O 1
ATOM 674 N N . GLY A 1 85 ? 12.047 -0.673 3.024 1.00 75.12 85 GLY A N 1
ATOM 675 C CA . GLY A 1 85 ? 12.907 0.326 3.671 1.00 75.12 85 GLY A CA 1
ATOM 676 C C . GLY A 1 85 ? 12.573 1.778 3.308 1.00 75.12 85 GLY A C 1
ATOM 677 O O . GLY A 1 85 ? 13.389 2.673 3.520 1.00 75.12 85 GLY A O 1
ATOM 678 N N . GLY A 1 86 ? 11.396 2.024 2.720 1.00 64.38 86 GLY A N 1
ATOM 679 C CA . GLY A 1 86 ? 10.960 3.347 2.299 1.00 64.38 86 GLY A CA 1
ATOM 680 C C . GLY A 1 86 ? 11.890 4.026 1.294 1.00 64.38 86 GLY A C 1
ATOM 681 O O . GLY A 1 86 ? 12.073 5.228 1.427 1.00 64.38 86 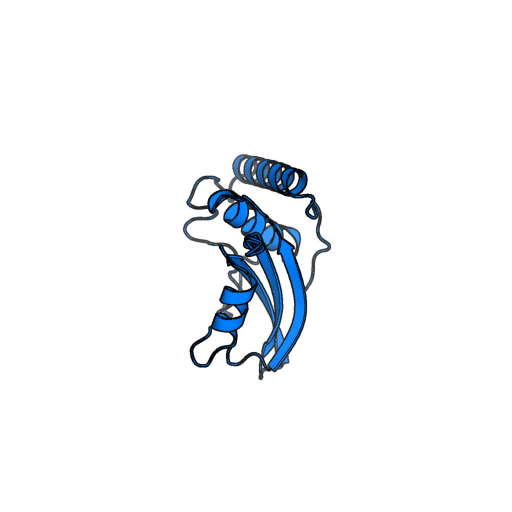GLY A O 1
ATOM 682 N N . VAL A 1 87 ? 12.492 3.305 0.332 1.00 55.12 87 VAL A N 1
ATOM 683 C CA . VAL A 1 87 ? 13.500 3.841 -0.617 1.00 55.12 87 VAL A CA 1
ATOM 684 C C . VAL A 1 87 ? 13.194 5.292 -1.055 1.00 55.12 87 VAL A C 1
ATOM 686 O O . VAL A 1 87 ? 12.262 5.565 -1.815 1.00 55.12 87 VAL A O 1
ATOM 689 N N . ILE A 1 88 ? 13.988 6.234 -0.521 1.00 47.75 88 ILE A N 1
ATOM 690 C CA . ILE A 1 88 ? 13.922 7.698 -0.741 1.00 47.75 88 ILE A CA 1
ATOM 691 C C . ILE A 1 88 ? 1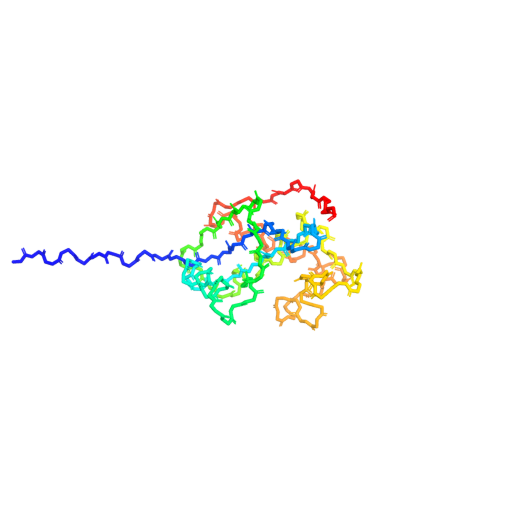4.967 8.164 -1.775 1.00 47.75 88 ILE A C 1
ATOM 693 O O . ILE A 1 88 ? 14.903 9.300 -2.266 1.00 47.75 88 ILE A O 1
ATOM 697 N N . LYS A 1 89 ? 15.922 7.308 -2.153 1.00 37.69 89 LYS A N 1
ATOM 698 C CA . LYS A 1 89 ? 17.061 7.680 -2.999 1.00 37.69 89 LYS A CA 1
ATOM 699 C C . LYS A 1 89 ? 17.339 6.633 -4.071 1.00 37.69 89 LYS A C 1
ATOM 701 O O . LYS A 1 89 ? 18.070 5.694 -3.803 1.00 37.69 89 LYS A O 1
ATOM 706 N N . ASP A 1 90 ? 16.815 6.854 -5.279 1.00 42.59 90 ASP A N 1
ATOM 707 C CA . ASP A 1 90 ? 17.583 6.664 -6.516 1.00 42.59 90 ASP A CA 1
ATOM 708 C C . ASP A 1 90 ? 16.849 7.215 -7.762 1.00 42.59 90 ASP A C 1
ATOM 710 O O . ASP A 1 90 ? 15.655 7.519 -7.704 1.00 42.59 90 ASP A O 1
ATOM 714 N N . LYS A 1 91 ? 17.561 7.328 -8.893 1.00 41.50 91 LYS A N 1
ATOM 715 C CA . LYS A 1 91 ? 17.092 7.867 -10.190 1.00 41.50 91 LYS A CA 1
ATOM 716 C C . LYS A 1 91 ? 16.269 6.896 -11.060 1.00 41.50 91 LYS A C 1
ATOM 718 O O . LYS A 1 91 ? 15.926 7.257 -12.182 1.00 41.50 91 LYS A O 1
ATOM 723 N N . SER A 1 92 ? 15.923 5.697 -10.590 1.00 46.84 92 SER A N 1
ATOM 724 C CA . SER A 1 92 ? 14.979 4.839 -11.327 1.00 46.84 92 SER A CA 1
ATOM 725 C C . SER A 1 92 ? 13.558 5.383 -11.181 1.00 46.84 92 SER A C 1
ATOM 727 O O . SER A 1 92 ? 13.139 5.768 -10.088 1.00 46.84 92 SER A O 1
ATOM 729 N N . ILE A 1 93 ? 12.803 5.386 -12.281 1.00 46.66 93 ILE A N 1
ATOM 730 C CA . ILE A 1 93 ? 11.436 5.924 -12.400 1.00 46.66 93 ILE A CA 1
ATOM 731 C C . ILE A 1 93 ? 10.464 5.289 -11.373 1.00 46.66 93 ILE A C 1
ATOM 733 O O . ILE A 1 93 ? 9.419 5.865 -11.071 1.00 46.66 93 ILE A O 1
ATOM 737 N N . PHE A 1 94 ? 10.845 4.160 -10.763 1.00 49.66 94 PHE A N 1
ATOM 738 C CA . PHE A 1 94 ? 10.068 3.416 -9.767 1.00 49.66 94 PHE A CA 1
ATOM 739 C C . PHE A 1 94 ? 10.677 3.387 -8.349 1.00 49.66 94 PHE A C 1
ATOM 741 O O . PHE A 1 94 ? 10.036 2.900 -7.424 1.00 49.66 94 PHE A O 1
ATOM 748 N N . LYS A 1 95 ? 11.867 3.966 -8.120 1.00 52.84 95 LYS A N 1
ATOM 749 C CA . LYS A 1 95 ? 12.574 3.928 -6.817 1.00 52.84 95 LYS A CA 1
ATOM 750 C C . LYS A 1 95 ? 12.135 5.011 -5.809 1.00 52.84 95 LYS A C 1
ATOM 752 O O . LYS A 1 95 ? 12.800 5.225 -4.802 1.00 52.84 95 LYS A O 1
ATOM 757 N N . LYS A 1 96 ? 11.001 5.686 -6.039 1.00 51.88 96 LYS A N 1
ATOM 758 C CA . LYS A 1 96 ? 10.311 6.523 -5.034 1.00 51.88 96 LYS A CA 1
ATOM 759 C C . LYS A 1 96 ? 8.874 6.046 -4.871 1.00 51.88 96 LYS A C 1
ATOM 761 O O . LYS A 1 96 ? 7.954 6.604 -5.463 1.00 51.88 96 LYS A O 1
ATOM 766 N N . LEU A 1 97 ? 8.702 4.991 -4.083 1.00 58.75 97 LEU A N 1
ATOM 767 C CA . LEU A 1 97 ? 7.385 4.421 -3.780 1.00 58.75 97 LEU A CA 1
ATOM 768 C C . LEU A 1 97 ? 6.648 5.224 -2.703 1.00 58.75 97 LEU A C 1
ATOM 770 O O . LEU A 1 97 ? 5.422 5.340 -2.731 1.00 58.75 97 LEU A O 1
ATOM 774 N N . LEU A 1 98 ? 7.393 5.833 -1.778 1.00 56.56 98 LEU A N 1
ATOM 775 C CA . LEU A 1 98 ? 6.821 6.787 -0.838 1.00 56.56 98 LEU A CA 1
ATOM 776 C C . LEU A 1 98 ? 6.358 8.038 -1.585 1.00 56.56 98 LEU A C 1
ATOM 778 O O . LEU A 1 98 ? 7.103 8.633 -2.370 1.00 56.56 98 LEU A O 1
ATOM 782 N N . ASN A 1 99 ? 5.138 8.482 -1.287 1.00 56.94 99 ASN A N 1
ATOM 783 C CA . ASN A 1 99 ? 4.639 9.766 -1.768 1.00 56.94 99 ASN A CA 1
ATOM 784 C C . ASN A 1 99 ? 5.458 10.904 -1.134 1.00 56.94 99 ASN A C 1
ATOM 786 O O . ASN A 1 99 ? 5.104 11.411 -0.076 1.00 56.94 99 ASN A O 1
ATOM 790 N N . LYS A 1 100 ? 6.553 11.315 -1.789 1.00 48.59 100 LYS A N 1
ATOM 791 C CA . LYS A 1 100 ? 7.511 12.314 -1.275 1.00 48.59 100 LYS A CA 1
ATOM 792 C C . LYS A 1 100 ? 6.883 13.690 -1.019 1.00 48.59 100 LYS A C 1
ATOM 794 O O . LYS A 1 100 ? 7.350 14.418 -0.153 1.00 48.59 100 LYS A O 1
ATOM 799 N N . VAL A 1 101 ? 5.854 14.053 -1.785 1.00 47.84 101 VAL A N 1
ATOM 800 C CA . VAL A 1 101 ? 5.231 15.387 -1.719 1.00 47.84 101 VAL A CA 1
ATOM 801 C C . VAL A 1 101 ? 4.142 15.455 -0.650 1.00 47.84 101 VAL A C 1
ATOM 803 O O . VAL A 1 101 ? 3.960 16.501 -0.040 1.00 47.84 101 VAL A O 1
ATOM 806 N N . ASN A 1 102 ? 3.407 14.360 -0.421 1.00 56.91 102 ASN A N 1
ATOM 807 C CA . ASN A 1 102 ? 2.282 14.363 0.511 1.00 56.91 102 ASN A CA 1
ATOM 808 C C . ASN A 1 102 ? 1.960 12.950 1.042 1.00 56.91 102 ASN A C 1
ATOM 810 O O . ASN A 1 102 ? 0.957 12.344 0.633 1.00 56.91 102 ASN A O 1
ATOM 814 N N . PRO A 1 103 ? 2.814 12.367 1.902 1.00 61.66 103 PRO A N 1
ATOM 815 C CA . PRO A 1 103 ? 2.605 11.014 2.391 1.00 61.66 103 PRO A CA 1
ATOM 816 C C . PRO A 1 103 ? 1.301 10.951 3.183 1.00 61.66 103 PRO A C 1
ATOM 818 O O . PRO A 1 103 ? 1.043 11.769 4.066 1.00 61.66 103 PRO A O 1
ATOM 821 N N . VAL A 1 104 ? 0.431 10.003 2.825 1.00 72.25 104 VAL A N 1
ATOM 822 C CA . VAL A 1 104 ? -0.906 9.879 3.426 1.00 72.25 104 VAL A CA 1
ATOM 823 C C . VAL A 1 104 ? -1.701 11.199 3.369 1.00 72.25 104 VAL A C 1
ATOM 825 O O . VAL A 1 104 ? -2.455 11.525 4.287 1.00 72.25 104 VAL A O 1
ATOM 828 N N . GLY A 1 105 ? -1.524 12.007 2.321 1.00 71.75 105 GLY A N 1
ATOM 829 C CA . GLY A 1 105 ? -2.220 13.288 2.187 1.00 71.75 105 GLY A CA 1
ATOM 830 C C . GLY A 1 105 ? -1.838 14.343 3.235 1.00 71.75 105 GLY A C 1
ATOM 831 O O . GLY A 1 105 ? -2.623 15.263 3.444 1.00 71.75 105 GLY A O 1
ATOM 832 N N . GLY A 1 106 ? -0.689 14.200 3.910 1.00 75.69 106 GLY A N 1
ATOM 833 C CA . GLY A 1 106 ? -0.119 15.248 4.776 1.00 75.69 106 GLY A CA 1
ATOM 834 C C . GLY A 1 106 ? -0.557 15.130 6.225 1.00 75.69 106 GLY A C 1
ATOM 835 O O . GLY A 1 106 ? -0.284 15.993 7.050 1.00 75.69 106 GLY A O 1
ATOM 836 N N . ARG A 1 107 ? -1.237 14.026 6.541 1.00 82.69 107 ARG A N 1
ATOM 837 C CA . ARG A 1 107 ? -1.757 13.715 7.877 1.00 82.69 107 ARG A CA 1
ATOM 838 C C . ARG A 1 107 ? -0.650 13.403 8.881 1.00 82.69 107 ARG A C 1
ATOM 840 O O . ARG A 1 107 ? -0.882 13.493 10.083 1.00 82.69 107 ARG A O 1
ATOM 847 N N . TYR A 1 108 ? 0.525 13.013 8.390 1.00 82.31 108 TYR A N 1
ATOM 848 C CA . TYR A 1 108 ? 1.682 12.668 9.203 1.00 82.31 108 TYR A CA 1
ATOM 849 C C . TYR A 1 108 ? 2.936 13.300 8.613 1.00 82.31 108 TYR A C 1
ATOM 851 O O . TYR A 1 108 ? 3.195 13.179 7.416 1.00 82.31 108 TYR A O 1
ATOM 859 N N . ASP A 1 109 ? 3.740 13.911 9.476 1.00 78.94 109 ASP A N 1
ATOM 860 C CA . ASP A 1 109 ? 5.101 14.297 9.136 1.00 78.94 109 ASP A CA 1
ATOM 861 C C . ASP A 1 109 ? 6.019 13.075 9.258 1.00 78.94 109 ASP A C 1
ATOM 863 O O . ASP A 1 109 ? 6.484 12.724 10.340 1.00 78.94 109 ASP A O 1
ATOM 867 N N . LEU A 1 110 ? 6.255 12.388 8.141 1.00 76.38 110 LEU A N 1
ATOM 868 C CA . LEU A 1 110 ? 7.113 11.201 8.134 1.00 76.38 110 LEU A CA 1
ATOM 869 C C . LEU A 1 110 ? 8.604 11.526 8.312 1.00 76.38 110 LEU A C 1
ATOM 871 O O . LEU A 1 110 ? 9.390 10.597 8.489 1.00 76.38 110 LEU A O 1
ATOM 875 N N . ASN A 1 111 ? 8.994 12.806 8.278 1.00 74.19 111 ASN A N 1
ATOM 876 C CA . ASN A 1 111 ? 10.381 13.227 8.475 1.00 74.19 111 ASN A CA 1
ATOM 877 C C . ASN A 1 111 ? 10.716 13.465 9.955 1.00 74.19 111 ASN A C 1
ATOM 879 O O . ASN A 1 111 ? 11.891 13.441 10.315 1.00 74.19 111 ASN A O 1
ATOM 883 N N . SER A 1 112 ? 9.719 13.665 10.824 1.00 79.38 112 SER A N 1
ATOM 884 C CA . SER A 1 112 ? 9.938 13.712 12.271 1.00 79.38 112 SER A CA 1
ATOM 885 C C . SER A 1 112 ? 9.749 12.347 12.922 1.00 79.38 112 SER A C 1
ATOM 887 O O . SER A 1 112 ? 8.863 11.565 12.571 1.00 79.38 112 SER A O 1
ATOM 889 N N . VAL A 1 113 ? 10.541 12.086 13.965 1.00 80.75 113 VAL A N 1
ATOM 890 C CA . VAL A 1 113 ? 10.425 10.872 14.792 1.00 80.75 113 VAL A CA 1
ATOM 891 C C . VAL A 1 113 ? 9.000 10.718 15.337 1.00 80.75 113 VAL A C 1
ATOM 893 O O . VAL A 1 113 ? 8.423 9.630 15.306 1.00 80.75 113 VAL A O 1
ATOM 896 N N . GLY A 1 114 ? 8.401 11.821 15.797 1.00 82.25 114 GLY A N 1
ATOM 897 C CA . GLY A 1 114 ? 7.044 11.835 16.339 1.00 82.25 114 GLY A CA 1
ATOM 898 C C . GLY A 1 114 ? 5.969 11.536 15.292 1.00 82.25 114 GLY A C 1
ATOM 899 O O . GLY A 1 114 ? 5.057 10.750 15.565 1.00 82.25 114 GLY A O 1
ATOM 900 N N . GLY A 1 115 ? 6.064 12.124 14.097 1.00 83.31 115 GLY A N 1
ATOM 901 C CA . GLY A 1 115 ? 5.097 11.881 13.029 1.00 83.31 115 GLY A CA 1
ATOM 902 C C . GLY A 1 115 ? 5.224 10.478 12.434 1.00 83.31 115 GLY A C 1
ATOM 903 O O . GLY A 1 115 ? 4.202 9.809 12.258 1.00 83.31 115 GLY A O 1
ATOM 904 N N . LEU A 1 116 ? 6.448 9.965 12.269 1.00 83.25 116 LEU A N 1
ATOM 905 C CA . LEU A 1 116 ? 6.692 8.575 11.882 1.00 83.25 116 LEU A CA 1
ATOM 906 C C . LEU A 1 116 ? 6.127 7.588 12.915 1.00 83.25 116 LEU A C 1
ATOM 908 O O . LEU A 1 116 ? 5.466 6.618 12.541 1.00 83.25 116 LEU A O 1
ATOM 912 N N . ARG A 1 117 ? 6.321 7.841 14.218 1.00 87.31 117 ARG A N 1
ATOM 913 C CA . ARG A 1 117 ? 5.768 6.988 15.285 1.00 87.31 117 ARG A CA 1
ATOM 914 C C . ARG A 1 117 ? 4.241 6.937 15.232 1.00 87.31 117 ARG A C 1
ATOM 916 O O . ARG A 1 117 ? 3.670 5.849 15.270 1.00 87.31 117 ARG A O 1
ATOM 923 N N . LYS A 1 118 ? 3.582 8.096 15.100 1.00 90.81 118 LYS A N 1
ATOM 924 C CA . LYS A 1 118 ? 2.115 8.192 14.976 1.00 90.81 118 LYS A CA 1
ATOM 925 C C . LYS A 1 118 ? 1.602 7.483 13.723 1.00 90.81 118 LYS A C 1
ATOM 927 O O . LYS A 1 118 ? 0.597 6.778 13.789 1.00 90.81 118 LYS A O 1
ATOM 932 N N . PHE A 1 119 ? 2.305 7.635 12.603 1.00 91.25 119 PHE A N 1
ATOM 933 C CA . PHE A 1 119 ? 1.990 6.936 11.362 1.00 91.25 119 PHE A CA 1
ATOM 934 C C . PHE A 1 119 ? 2.055 5.413 11.538 1.00 91.25 119 PHE A C 1
ATOM 936 O O . PHE A 1 119 ? 1.069 4.729 11.260 1.00 91.25 119 PHE A O 1
ATOM 943 N N . LYS A 1 120 ? 3.171 4.881 12.059 1.00 90.50 120 LYS A N 1
ATOM 944 C CA . LYS A 1 120 ? 3.344 3.434 12.274 1.00 90.50 120 LYS A CA 1
ATOM 945 C C . LYS A 1 120 ? 2.319 2.876 13.257 1.00 90.50 120 LYS A C 1
ATOM 947 O O . LYS A 1 120 ? 1.766 1.806 13.017 1.00 90.50 120 LYS A O 1
ATOM 952 N N . GLN A 1 121 ? 2.020 3.607 14.332 1.00 94.62 121 GLN A N 1
ATOM 953 C CA . GLN A 1 121 ? 0.969 3.221 15.272 1.00 94.62 121 GLN A CA 1
ATOM 954 C C . GLN A 1 121 ? -0.381 3.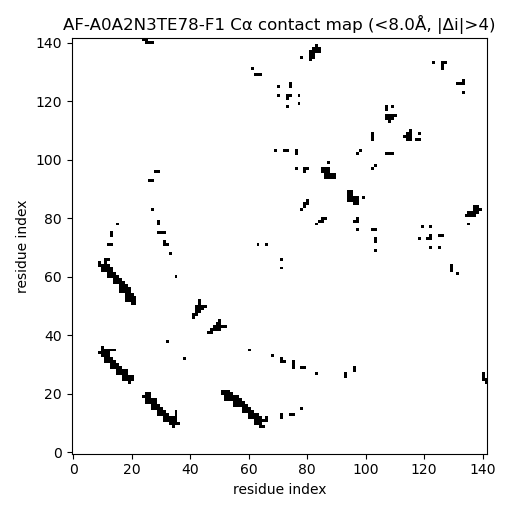103 14.558 1.00 94.62 121 GLN A C 1
ATOM 956 O O . GLN A 1 121 ? -1.036 2.066 14.659 1.00 94.62 121 GLN A O 1
ATOM 961 N N . LYS A 1 122 ? -0.760 4.111 13.760 1.00 95.19 122 LYS A N 1
ATOM 962 C CA . LYS A 1 122 ? -2.032 4.063 13.037 1.00 95.19 122 LYS A CA 1
ATOM 963 C C . LYS A 1 122 ? -2.082 2.931 12.015 1.00 95.19 122 LYS A C 1
ATOM 965 O O . LYS A 1 122 ? -3.114 2.281 11.862 1.00 95.19 122 LYS A O 1
ATOM 970 N N . ALA A 1 123 ? -0.977 2.684 11.322 1.00 95.38 123 ALA A N 1
ATOM 971 C CA . ALA A 1 123 ? -0.883 1.586 10.375 1.00 95.38 123 ALA A CA 1
ATOM 972 C C . ALA A 1 123 ? -1.061 0.218 11.048 1.00 95.38 123 ALA A C 1
ATOM 974 O O . ALA A 1 123 ? -1.765 -0.629 10.504 1.00 95.38 123 ALA A O 1
ATOM 975 N N . ARG A 1 124 ? -0.507 0.022 12.252 1.00 96.81 124 ARG A N 1
ATOM 976 C CA . ARG A 1 124 ? -0.689 -1.208 13.042 1.00 96.81 124 ARG A CA 1
ATOM 977 C C . ARG A 1 124 ? -2.122 -1.386 13.544 1.00 96.81 124 ARG A C 1
ATOM 979 O O . ARG A 1 124 ? -2.624 -2.503 13.510 1.00 96.81 124 ARG A O 1
ATOM 986 N N . GLU A 1 125 ? -2.801 -0.311 13.945 1.00 97.50 125 GLU A N 1
ATOM 987 C CA . GLU A 1 125 ? -4.237 -0.359 14.277 1.00 97.50 125 GLU A CA 1
ATOM 988 C C . GLU A 1 125 ? -5.083 -0.784 13.070 1.00 97.50 125 GLU A C 1
ATOM 990 O O . GLU A 1 125 ? -6.010 -1.582 13.194 1.00 97.50 125 GLU A O 1
ATOM 995 N N . ILE A 1 126 ? -4.762 -0.258 11.885 1.00 97.25 126 ILE A N 1
ATOM 996 C CA . ILE A 1 126 ? -5.430 -0.640 10.638 1.00 97.25 126 ILE A CA 1
ATOM 997 C C . ILE A 1 126 ? -5.135 -2.103 10.307 1.00 97.25 126 ILE A C 1
ATOM 999 O O . ILE A 1 126 ? -6.055 -2.837 9.957 1.00 97.25 126 ILE A O 1
ATOM 1003 N N . ALA A 1 127 ? -3.880 -2.532 10.435 1.00 97.25 127 ALA A N 1
ATOM 1004 C CA . ALA A 1 127 ? -3.495 -3.918 10.221 1.00 97.25 127 ALA A CA 1
ATOM 1005 C C . ALA A 1 127 ? -4.301 -4.856 11.128 1.00 97.25 127 ALA A C 1
ATOM 1007 O O . ALA A 1 127 ? -4.878 -5.818 10.637 1.00 97.25 127 ALA A O 1
ATOM 1008 N N . GLU A 1 128 ? -4.437 -4.517 12.412 1.00 97.75 128 GLU A N 1
ATOM 1009 C CA . GLU A 1 128 ? -5.249 -5.283 13.359 1.00 97.75 128 GLU A CA 1
ATOM 1010 C C . GLU A 1 128 ? -6.722 -5.336 12.950 1.00 97.75 128 GLU A C 1
ATOM 1012 O O . GLU A 1 128 ? -7.301 -6.415 12.842 1.00 97.75 128 GLU A O 1
ATOM 1017 N N . LYS A 1 129 ? -7.319 -4.179 12.637 1.00 97.69 129 LYS A N 1
ATOM 1018 C CA . LYS A 1 129 ? -8.728 -4.073 12.229 1.00 97.69 129 LYS A CA 1
ATOM 1019 C C . LYS A 1 129 ? -9.085 -4.997 11.059 1.00 97.69 129 LYS A C 1
ATOM 1021 O O . LYS A 1 129 ? -10.223 -5.454 10.969 1.00 97.69 129 LYS A O 1
ATOM 1026 N N . TYR A 1 130 ? -8.143 -5.230 10.148 1.00 96.94 130 TYR A N 1
ATOM 1027 C CA . TYR A 1 130 ? -8.349 -6.029 8.93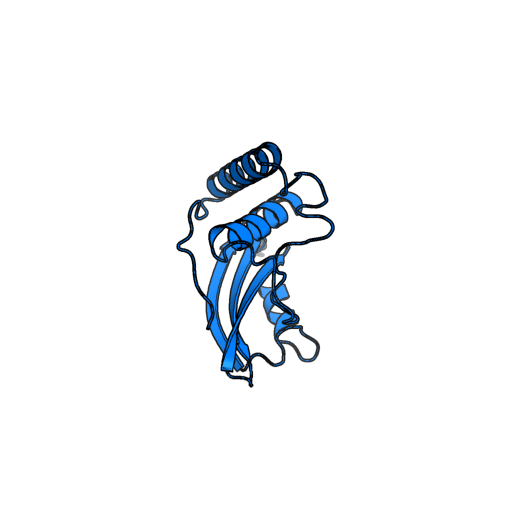9 1.00 96.94 130 TYR A CA 1
ATOM 1028 C C . TYR A 1 130 ? -7.613 -7.379 8.962 1.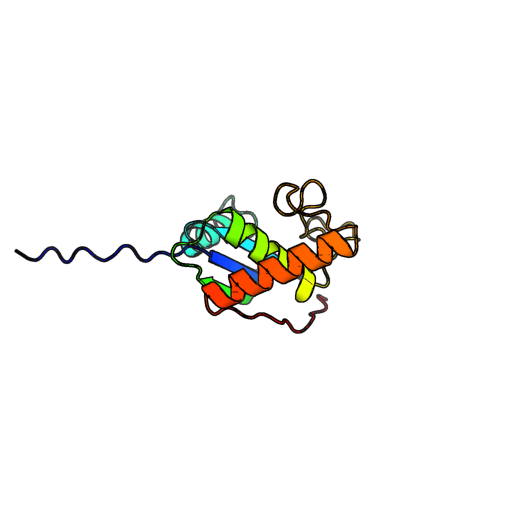00 96.94 130 TYR A C 1
ATOM 1030 O O . TYR A 1 130 ? -7.584 -8.050 7.932 1.00 96.94 130 TYR A O 1
ATOM 1038 N N . ASN A 1 131 ? -7.043 -7.787 10.104 1.00 96.81 131 ASN A N 1
ATOM 1039 C CA . ASN A 1 131 ? -6.242 -9.006 10.260 1.00 96.81 131 ASN A CA 1
ATOM 1040 C C . ASN A 1 131 ? -5.118 -9.137 9.208 1.00 96.81 131 ASN A C 1
ATOM 1042 O O . ASN A 1 131 ? -5.014 -10.130 8.485 1.00 96.81 131 ASN A O 1
ATOM 1046 N N . LEU A 1 132 ? -4.312 -8.084 9.072 1.00 96.88 132 LEU A N 1
ATOM 1047 C CA . LEU A 1 132 ? -3.209 -7.981 8.117 1.00 96.88 132 LEU A CA 1
ATOM 1048 C C . LEU A 1 132 ? -1.849 -8.057 8.830 1.00 96.88 132 LEU A C 1
ATOM 1050 O O . LEU A 1 132 ? -1.768 -7.752 10.023 1.00 96.88 132 LEU A O 1
ATOM 1054 N N . PRO A 1 133 ? -0.755 -8.366 8.107 1.00 96.31 133 PRO A N 1
ATOM 1055 C CA . PRO A 1 133 ? 0.586 -8.333 8.680 1.00 96.31 133 PRO A CA 1
ATOM 1056 C C . PRO A 1 133 ? 0.925 -6.971 9.298 1.00 96.31 133 PRO A C 1
ATOM 1058 O O . PRO A 1 133 ? 0.675 -5.912 8.708 1.00 96.31 133 PRO A O 1
ATOM 1061 N N . LYS A 1 134 ? 1.514 -7.012 10.493 1.00 95.56 134 LYS A N 1
ATOM 1062 C CA . LYS A 1 134 ? 1.993 -5.836 11.241 1.00 95.56 134 LYS A CA 1
ATOM 1063 C C . LYS A 1 134 ? 3.500 -5.633 11.123 1.00 95.56 134 LYS A C 1
ATOM 1065 O O . LYS A 1 134 ? 4.003 -4.603 11.559 1.00 95.56 134 LYS A O 1
ATOM 1070 N N . GLU A 1 135 ? 4.192 -6.620 10.574 1.00 91.56 135 GLU A N 1
ATOM 1071 C CA . GLU A 1 135 ? 5.641 -6.686 10.458 1.00 91.56 135 GLU A CA 1
ATOM 1072 C C . GLU A 1 135 ? 5.983 -7.307 9.109 1.00 91.56 135 GLU A C 1
ATOM 1074 O O . GLU A 1 135 ? 5.239 -8.146 8.592 1.00 91.56 135 GLU A O 1
ATOM 1079 N N . TYR A 1 136 ? 7.097 -6.866 8.537 1.00 87.62 136 TYR A N 1
ATOM 1080 C CA . TYR A 1 136 ? 7.572 -7.309 7.238 1.00 87.62 136 TYR A CA 1
ATOM 1081 C C . TYR A 1 136 ? 9.063 -7.592 7.326 1.00 87.62 136 TYR A C 1
ATOM 1083 O O . TYR A 1 136 ? 9.815 -6.811 7.907 1.00 87.62 136 TYR A O 1
ATOM 1091 N N . GLN A 1 137 ? 9.492 -8.696 6.720 1.00 85.50 137 GLN A N 1
ATOM 1092 C CA . GLN A 1 137 ? 10.907 -8.898 6.438 1.00 85.50 137 GLN A CA 1
ATOM 1093 C C . GLN A 1 137 ? 11.324 -7.913 5.346 1.00 85.50 137 GLN A C 1
ATOM 1095 O O . GLN A 1 137 ? 10.624 -7.771 4.338 1.00 85.50 137 GLN A O 1
ATOM 1100 N N . GLN A 1 138 ? 12.436 -7.214 5.569 1.00 82.44 138 GLN A N 1
ATOM 1101 C CA . GLN A 1 138 ? 12.973 -6.293 4.576 1.00 82.44 138 GLN A CA 1
ATOM 1102 C C . GLN A 1 138 ? 13.498 -7.063 3.368 1.00 82.44 138 GLN A C 1
ATOM 1104 O O . GLN A 1 138 ? 14.209 -8.056 3.520 1.00 82.44 138 GLN A O 1
ATOM 1109 N N . ILE A 1 139 ? 13.151 -6.584 2.176 1.00 78.69 139 ILE A N 1
ATOM 1110 C CA . ILE A 1 139 ? 13.614 -7.144 0.908 1.00 78.69 139 ILE A CA 1
ATOM 1111 C C . ILE A 1 139 ? 14.557 -6.147 0.243 1.00 78.69 139 ILE A C 1
ATOM 1113 O O . ILE A 1 139 ? 14.213 -4.976 0.069 1.00 78.69 139 ILE A O 1
ATOM 1117 N N . ASN A 1 140 ? 15.718 -6.645 -0.178 1.00 72.06 140 ASN A N 1
ATOM 1118 C CA . ASN A 1 140 ? 16.605 -5.948 -1.099 1.00 72.06 140 ASN A CA 1
ATOM 1119 C C . ASN A 1 140 ? 16.255 -6.402 -2.516 1.00 72.06 140 ASN A C 1
ATOM 1121 O O . ASN A 1 140 ? 16.298 -7.594 -2.799 1.00 72.06 140 ASN A O 1
ATOM 1125 N N . LEU A 1 141 ? 15.861 -5.458 -3.367 1.00 71.56 141 LEU A N 1
ATOM 1126 C CA . LEU A 1 141 ? 15.620 -5.720 -4.784 1.00 71.56 141 LEU A CA 1
ATOM 1127 C C . LEU A 1 141 ? 16.958 -5.676 -5.527 1.00 71.56 141 LEU A C 1
ATOM 1129 O O . LEU A 1 141 ? 17.759 -4.775 -5.253 1.00 71.56 141 LEU A O 1
ATOM 1133 N N . ASN A 1 142 ? 17.164 -6.627 -6.436 1.00 62.00 142 ASN A N 1
ATOM 1134 C CA . ASN A 1 142 ? 18.358 -6.721 -7.280 1.00 62.00 142 ASN A CA 1
ATOM 1135 C C . ASN A 1 142 ? 18.311 -5.749 -8.468 1.00 62.00 142 ASN A C 1
ATOM 1137 O O . ASN A 1 142 ? 17.218 -5.560 -9.058 1.00 62.00 142 ASN A O 1
#

Mean predicted aligned error: 7.41 Å

Secondary structure (DSSP, 8-state):
------------EEEEEEEEETT--EEEEEEEESSHHHHHHHHSSTTSTTTTEEEEEEEEEEE-TT--HHHHHHHHHHHHHHHSTT----SSTTS--S-SS-GGGGTS-TTSHHHHHHHHHHHHHHHHHTT--S--------

Radius of gyration: 16.32 Å; Cα contacts (8 Å, |Δi|>4): 218; chains: 1; bounding box: 57×32×40 Å

pLDDT: mean 81.95, std 16.3, range [37.69, 97.75]

Solvent-accessible surface area (backbone atoms only — not comparable to full-atom values): 8204 Å² total; per-residue (Å²): 142,79,84,76,76,71,74,77,76,62,43,16,20,30,38,42,32,32,31,28,34,90,87,71,42,49,40,74,50,71,44,63,35,79,37,40,66,68,48,51,55,46,27,58,28,98,88,21,90,45,49,69,48,75,42,74,82,42,79,48,75,51,65,28,61,90,60,54,72,66,60,30,44,40,43,38,53,42,49,41,40,50,26,48,68,39,44,82,78,57,93,53,99,64,37,59,76,55,52,86,89,45,41,70,78,59,79,41,50,71,87,41,74,67,27,35,51,54,46,53,51,52,28,42,54,51,18,58,77,51,77,44,78,78,73,57,75,69,59,84,73,98

Foldseek 3Di:
DDPPPPPPPQQWAKKWWWFAAPVRWTAIDIDTDSHPVVLVCQQCDPPHV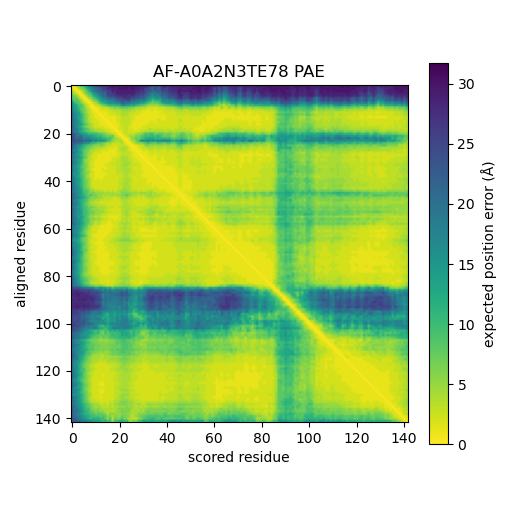CVRTPDTPDMDTQGQGPDDPLLRLLLSLLCCCFAAVQQPDDDDPRSRSAPPVARSNVPFDCVDPVRVVVSLVSNQVSCVVRVHDSHYDHDDID

Sequence (142 aa):
MLSKLKKAVDNKGVYDLIIKNADDLEQAYVGQSKNIFKRMQRHFGKSGKLKSAQEVIQGVTHKMAGSTKAEREIYEQFIIAEKYGGVIKDKSIFKKLLNKVNPVGGRYDLNSVGGLRKFKQKAREIAEKYNLPKEYQQINLN